Protein AF-A0A2G5TYZ7-F1 (afdb_monomer_lite)

Foldseek 3Di:
DVLADPDDFFDKDKDKDLDPPVVVVVCVVQVVFFPDDDPFWTWGHGPDNQKIKIKGWQDDDDPDPPDSDIIMIMIGIHTPPDDPVNDDPPSVVVVCVVCVVVVVVPPD

Organism: NCBI:txid1611254

Secondary structure (DSSP, 8-state):
-TTTS-PPTT-EEEEEES-SSHHHHHHHTTGGGEEEE-SSEEEEE-SSTTEEEEEEEE------TTS--PEEEEEEEEETT--GGGS---HHHHHHHH-TTHHHHT--

Structure (mmCIF, N/CA/C/O backbone):
data_AF-A0A2G5TYZ7-F1
#
_entry.id   AF-A0A2G5TYZ7-F1
#
loop_
_atom_site.group_PDB
_atom_site.id
_atom_site.type_symbol
_atom_site.label_atom_id
_atom_site.label_alt_id
_atom_site.label_comp_id
_atom_site.label_asym_id
_atom_site.label_entity_id
_atom_site.label_seq_id
_atom_site.pdbx_PDB_ins_code
_atom_site.Cartn_x
_atom_site.Cartn_y
_atom_site.Cartn_z
_atom_site.occupancy
_atom_site.B_iso_or_equiv
_atom_site.auth_seq_id
_atom_site.auth_comp_id
_atom_site.auth_asym_id
_atom_site.auth_atom_id
_atom_site.pdbx_PDB_model_num
ATOM 1 N N . MET A 1 1 ? -13.114 -7.352 -4.053 1.00 62.81 1 MET A N 1
ATOM 2 C CA . MET A 1 1 ? -11.829 -6.626 -3.939 1.00 62.81 1 MET A CA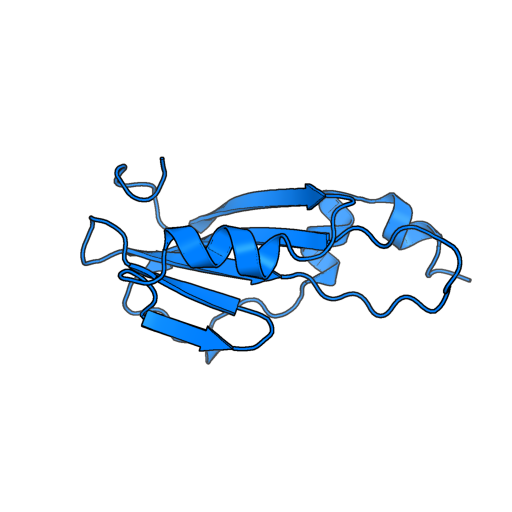 1
ATOM 3 C C . MET A 1 1 ? -11.494 -6.451 -2.453 1.00 62.81 1 MET A C 1
ATOM 5 O O . MET A 1 1 ? -12.400 -6.628 -1.647 1.00 62.81 1 MET A O 1
ATOM 9 N N . TRP A 1 2 ? -10.250 -6.176 -2.037 1.00 71.19 2 TRP A N 1
ATOM 10 C CA . TRP A 1 2 ? -9.898 -6.092 -0.599 1.00 71.19 2 TRP A CA 1
ATOM 11 C C . TRP A 1 2 ? -10.622 -4.987 0.182 1.00 71.19 2 TRP A C 1
ATOM 13 O O . TRP A 1 2 ? -10.728 -5.091 1.396 1.00 71.19 2 TRP A O 1
ATOM 23 N N . ILE A 1 3 ? -11.169 -3.984 -0.508 1.00 75.06 3 ILE A N 1
ATOM 24 C CA . ILE A 1 3 ? -12.036 -2.952 0.081 1.00 75.06 3 ILE A CA 1
ATOM 25 C C . ILE A 1 3 ? -13.325 -3.553 0.663 1.00 75.06 3 ILE A C 1
ATOM 27 O O . ILE A 1 3 ? -13.764 -3.140 1.735 1.00 75.06 3 ILE A O 1
ATOM 31 N N . ASP A 1 4 ? -13.926 -4.513 -0.048 1.00 75.19 4 ASP A N 1
ATOM 32 C CA . ASP A 1 4 ? -15.249 -5.070 0.276 1.00 75.19 4 ASP A CA 1
ATOM 33 C C . ASP A 1 4 ? -15.161 -6.355 1.095 1.00 75.19 4 ASP A C 1
ATOM 35 O O . ASP A 1 4 ? -16.121 -6.767 1.741 1.00 75.19 4 ASP A O 1
ATOM 39 N N . ARG A 1 5 ? -14.009 -7.028 1.041 1.00 73.25 5 ARG A N 1
ATOM 40 C CA . ARG A 1 5 ? -13.770 -8.269 1.774 1.00 73.25 5 ARG A CA 1
ATOM 41 C C . ARG A 1 5 ? -13.054 -7.969 3.076 1.00 73.25 5 ARG A C 1
ATOM 43 O O . ARG A 1 5 ? -12.089 -7.214 3.092 1.00 73.25 5 ARG A O 1
ATOM 50 N N . ASN A 1 6 ? -13.447 -8.672 4.135 1.00 82.31 6 ASN A N 1
ATOM 51 C CA . ASN A 1 6 ? -12.790 -8.658 5.442 1.00 82.31 6 ASN A CA 1
ATOM 52 C C . ASN A 1 6 ? -11.415 -9.375 5.421 1.00 82.31 6 ASN A C 1
ATOM 54 O O . ASN A 1 6 ? -11.152 -10.296 6.199 1.00 82.31 6 ASN A O 1
ATOM 58 N N . SER A 1 7 ? -10.556 -8.988 4.477 1.00 88.06 7 SER A N 1
ATOM 59 C CA . SER A 1 7 ? -9.248 -9.581 4.178 1.00 88.06 7 SER A CA 1
ATOM 60 C C . SER A 1 7 ? -8.335 -9.455 5.386 1.00 88.06 7 SER A C 1
ATOM 62 O O . SER A 1 7 ? -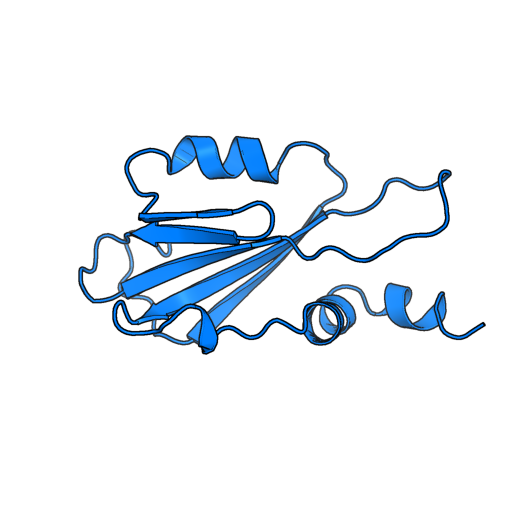8.308 -8.393 6.006 1.00 88.06 7 SER A O 1
ATOM 64 N N . LYS A 1 8 ? -7.637 -10.531 5.763 1.00 91.88 8 LYS A N 1
ATOM 65 C CA . LYS A 1 8 ? -6.839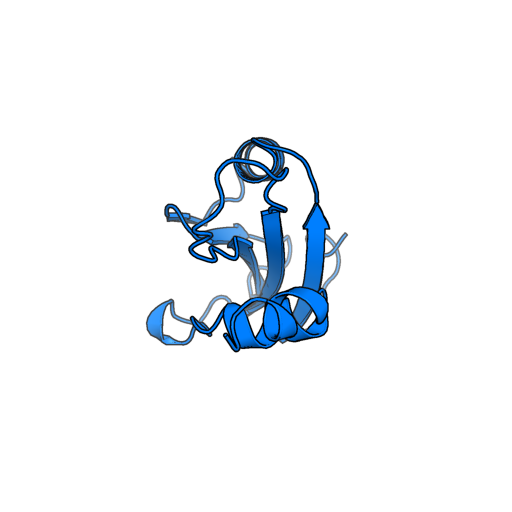 -10.582 6.997 1.00 91.88 8 LYS A CA 1
ATOM 66 C C . LYS A 1 8 ? -5.756 -9.497 7.001 1.00 91.88 8 LYS A C 1
ATOM 68 O O . LYS A 1 8 ? -5.173 -9.194 5.964 1.00 91.88 8 LYS A O 1
ATOM 73 N N . VAL A 1 9 ? -5.475 -8.942 8.179 1.00 93.62 9 VAL A N 1
ATOM 74 C CA . VAL A 1 9 ? -4.302 -8.079 8.382 1.00 93.62 9 VAL A CA 1
ATOM 75 C C . VAL A 1 9 ? -3.043 -8.852 7.978 1.00 93.62 9 VAL A C 1
ATOM 77 O O . VAL A 1 9 ? -2.936 -10.049 8.250 1.00 93.62 9 VAL A O 1
ATOM 80 N N . GLY A 1 10 ? -2.129 -8.184 7.279 1.00 91.25 10 GLY A N 1
ATOM 81 C CA . GLY A 1 10 ? -0.920 -8.775 6.706 1.00 91.25 10 GLY A CA 1
ATOM 82 C C . GLY A 1 10 ? -1.092 -9.345 5.293 1.00 91.25 10 GLY A C 1
ATOM 83 O O . GLY A 1 10 ? -0.093 -9.682 4.655 1.00 91.25 10 GLY A O 1
ATOM 84 N N . CYS A 1 11 ? -2.317 -9.425 4.753 1.00 92.81 11 CYS A N 1
ATOM 85 C CA . CYS A 1 11 ? -2.508 -9.750 3.338 1.00 92.81 11 CYS A CA 1
ATOM 86 C C . CYS A 1 11 ? -1.751 -8.738 2.468 1.00 92.81 11 CYS A C 1
ATOM 88 O O . CYS A 1 11 ? -1.985 -7.534 2.577 1.00 92.81 11 CYS A O 1
ATOM 90 N N . THR A 1 12 ? -0.857 -9.246 1.616 1.00 93.50 12 THR A N 1
ATOM 91 C CA . THR A 1 12 ? 0.048 -8.445 0.785 1.00 93.50 12 THR A CA 1
ATOM 92 C C . THR A 1 12 ? -0.072 -8.851 -0.681 1.00 93.50 12 THR A C 1
ATOM 94 O O . THR A 1 12 ? -0.131 -10.037 -0.996 1.00 93.50 12 THR A O 1
ATOM 97 N N . PHE A 1 13 ? -0.177 -7.858 -1.559 1.00 92.00 13 PHE A N 1
ATOM 98 C CA . PHE A 1 13 ? -0.237 -8.012 -3.007 1.00 92.00 13 PHE A CA 1
ATOM 99 C C . PHE A 1 13 ? 0.834 -7.111 -3.600 1.00 92.00 13 PHE A C 1
ATOM 101 O O . PHE A 1 13 ? 0.972 -5.961 -3.188 1.00 92.00 13 PHE A O 1
ATOM 108 N N . GLN A 1 14 ? 1.616 -7.653 -4.520 1.00 93.62 14 GLN A N 1
ATOM 109 C CA . GLN A 1 14 ? 2.785 -6.996 -5.087 1.00 93.62 14 GLN A CA 1
ATOM 110 C C . GLN A 1 14 ? 2.726 -7.120 -6.601 1.00 93.62 14 GLN A C 1
ATOM 112 O O . GLN A 1 14 ? 2.356 -8.173 -7.117 1.00 93.62 14 GLN A O 1
ATOM 117 N N . ILE A 1 15 ? 3.070 -6.041 -7.294 1.00 91.19 15 ILE A N 1
ATOM 118 C CA . ILE A 1 15 ? 3.067 -5.979 -8.752 1.00 91.19 15 ILE A CA 1
ATOM 119 C C . ILE A 1 15 ? 4.104 -4.962 -9.225 1.00 91.19 15 ILE A C 1
ATOM 121 O O . ILE A 1 15 ? 4.444 -4.030 -8.495 1.00 91.19 15 ILE A O 1
ATOM 125 N N . TYR A 1 16 ? 4.587 -5.136 -10.447 1.00 89.50 16 TYR A N 1
ATOM 126 C CA . TYR A 1 16 ? 5.326 -4.117 -11.175 1.00 89.50 16 TYR A CA 1
ATOM 127 C C . TYR A 1 16 ? 4.696 -3.918 -12.552 1.00 89.50 16 TYR A C 1
ATOM 129 O O . TYR A 1 16 ? 4.088 -4.843 -13.094 1.00 89.50 16 TYR A O 1
ATOM 137 N N . ILE A 1 17 ? 4.804 -2.706 -13.088 1.00 86.50 17 ILE A N 1
ATOM 138 C CA . ILE A 1 17 ? 4.262 -2.334 -14.399 1.00 86.50 17 ILE A CA 1
ATOM 139 C C . ILE A 1 17 ? 5.219 -1.383 -15.117 1.00 86.50 17 ILE A C 1
ATOM 141 O O . ILE A 1 17 ? 5.874 -0.569 -14.474 1.00 86.50 17 ILE A O 1
ATOM 145 N N . PHE A 1 18 ? 5.247 -1.446 -16.444 1.00 82.06 18 PHE A N 1
ATOM 146 C CA . PHE A 1 18 ? 5.982 -0.518 -17.309 1.00 82.06 18 PHE A CA 1
ATOM 147 C C . PHE A 1 18 ? 5.029 0.579 -17.792 1.00 82.06 18 PHE A C 1
ATOM 149 O O . PHE A 1 18 ? 4.633 0.626 -18.952 1.00 82.06 18 PHE A O 1
ATOM 156 N N . ALA A 1 19 ? 4.526 1.379 -16.853 1.00 77.94 19 ALA A N 1
ATOM 157 C CA . ALA A 1 19 ? 3.598 2.458 -17.156 1.00 77.94 19 ALA A CA 1
ATOM 158 C C . ALA A 1 19 ? 3.792 3.617 -16.183 1.00 77.94 19 ALA A C 1
ATOM 160 O O . ALA A 1 19 ? 3.762 3.443 -14.960 1.00 77.94 19 ALA A O 1
ATOM 161 N N . ASP A 1 20 ? 3.957 4.810 -16.746 1.00 74.69 20 ASP A N 1
ATOM 162 C CA . ASP A 1 20 ? 4.045 6.034 -15.970 1.00 74.69 20 ASP A CA 1
ATOM 163 C C . ASP A 1 20 ? 2.677 6.559 -15.539 1.00 74.69 20 ASP A C 1
ATOM 165 O O . ASP A 1 20 ? 1.651 6.328 -16.172 1.00 74.69 20 ASP A O 1
ATOM 169 N N . GLY A 1 21 ? 2.652 7.276 -14.414 1.00 78.81 21 GLY A N 1
ATOM 170 C CA . GLY A 1 21 ? 1.438 7.901 -13.880 1.00 78.81 21 GLY A CA 1
ATOM 171 C C . GLY A 1 21 ? 0.466 6.956 -13.164 1.00 78.81 21 GLY A C 1
ATOM 172 O O . GLY A 1 21 ? -0.427 7.442 -12.465 1.00 78.81 21 GLY A O 1
ATOM 173 N N . SER A 1 22 ? 0.670 5.638 -13.225 1.00 80.62 22 SER A N 1
ATOM 174 C CA . SER A 1 22 ? -0.273 4.654 -12.681 1.00 80.62 22 SER A CA 1
ATOM 175 C C . SER A 1 22 ? -0.521 4.781 -11.180 1.00 80.62 22 SER A C 1
ATOM 177 O O . SER A 1 22 ? -1.613 4.472 -10.715 1.00 80.62 22 SER A O 1
ATOM 179 N N . PHE A 1 23 ? 0.444 5.281 -10.399 1.00 84.38 23 PHE A N 1
ATOM 180 C CA . PHE A 1 23 ? 0.212 5.566 -8.979 1.00 84.38 23 PHE A CA 1
ATOM 181 C C . PHE A 1 23 ? -0.878 6.625 -8.777 1.00 84.38 23 PHE A C 1
ATOM 183 O O . PHE A 1 23 ? -1.775 6.453 -7.952 1.00 84.38 23 PHE A O 1
ATOM 190 N N . LYS A 1 24 ? -0.806 7.724 -9.538 1.00 86.81 24 LYS A N 1
ATOM 191 C CA . LYS A 1 24 ? -1.773 8.820 -9.453 1.00 86.81 24 LYS A CA 1
ATOM 192 C C . LYS A 1 24 ? -3.139 8.355 -9.948 1.00 86.81 24 LYS A C 1
ATOM 194 O O . LYS A 1 24 ? -4.115 8.529 -9.227 1.00 86.81 24 LYS A O 1
ATOM 199 N N . GLU A 1 25 ? -3.181 7.726 -11.120 1.00 88.19 25 GLU A N 1
ATOM 200 C CA . GLU A 1 25 ? -4.411 7.197 -11.720 1.00 88.19 25 GLU A CA 1
ATOM 201 C C . GLU A 1 25 ? -5.100 6.192 -10.789 1.00 88.19 25 GLU A C 1
ATOM 203 O O . GLU A 1 25 ? -6.290 6.308 -10.500 1.00 88.19 25 GLU A O 1
ATOM 208 N N . PHE A 1 26 ? -4.339 5.257 -10.212 1.00 87.19 26 PHE A N 1
ATOM 209 C CA . PHE A 1 26 ? -4.895 4.301 -9.263 1.00 87.19 26 PHE A CA 1
ATOM 210 C C . PHE A 1 26 ? -5.501 5.008 -8.049 1.00 87.19 26 PHE A C 1
ATOM 212 O O . PHE A 1 26 ? -6.598 4.654 -7.629 1.00 87.19 26 PHE A O 1
ATOM 219 N N . LEU A 1 27 ? -4.822 6.016 -7.489 1.00 90.44 27 LEU A N 1
ATOM 220 C CA . LEU A 1 27 ? -5.312 6.757 -6.325 1.00 90.44 27 LEU A CA 1
ATOM 221 C C . LEU A 1 27 ? -6.575 7.575 -6.592 1.00 90.44 27 LEU A C 1
ATOM 223 O O . LEU A 1 27 ? -7.365 7.756 -5.662 1.00 90.44 27 LEU A O 1
ATOM 227 N N . GLU A 1 28 ? -6.796 8.040 -7.822 1.00 91.94 28 GLU A N 1
ATOM 228 C CA . GLU A 1 28 ? -7.992 8.808 -8.184 1.00 91.94 28 GLU A CA 1
ATOM 229 C C . GLU A 1 28 ? -9.278 8.014 -7.896 1.00 91.94 28 GLU A C 1
ATOM 231 O O . GLU A 1 28 ? -10.236 8.571 -7.349 1.00 91.94 28 GLU A O 1
ATOM 236 N N . HIS A 1 29 ? -9.255 6.691 -8.100 1.00 90.75 29 HIS A N 1
ATOM 237 C CA . HIS A 1 29 ? -10.361 5.783 -7.766 1.00 90.75 29 HIS A CA 1
ATOM 238 C C . HIS A 1 29 ? -10.675 5.675 -6.265 1.00 90.75 29 HIS A C 1
ATOM 240 O O . HIS A 1 29 ? -11.737 5.178 -5.887 1.00 90.75 29 HIS A O 1
ATOM 246 N N . PHE A 1 30 ? -9.771 6.126 -5.394 1.00 91.56 30 PHE A N 1
ATOM 247 C CA . PHE A 1 30 ? -9.904 6.023 -3.940 1.00 91.56 30 PHE A CA 1
ATOM 248 C C . PHE A 1 30 ? -9.966 7.382 -3.256 1.00 91.56 30 PHE A C 1
ATOM 250 O O . PHE A 1 30 ? -9.872 7.426 -2.033 1.00 91.56 30 PHE A O 1
ATOM 257 N N . THR A 1 31 ? -10.138 8.481 -3.993 1.00 93.19 31 THR A N 1
ATOM 258 C CA . THR A 1 31 ? -10.012 9.846 -3.453 1.00 93.19 31 THR A CA 1
ATOM 259 C C . THR A 1 31 ? -10.834 10.072 -2.176 1.00 93.19 31 THR A C 1
ATOM 261 O O . THR A 1 31 ? -10.307 10.559 -1.180 1.00 93.19 31 THR A O 1
ATOM 264 N N . GLU A 1 32 ? -12.086 9.610 -2.136 1.00 95.19 32 GLU A N 1
ATOM 265 C CA . GLU A 1 32 ? -12.975 9.728 -0.962 1.00 95.19 32 GLU A CA 1
ATOM 266 C C . GLU A 1 32 ? -12.621 8.785 0.204 1.00 95.19 32 GLU A C 1
ATOM 268 O O . GLU A 1 32 ? -13.242 8.796 1.274 1.00 95.19 32 GLU A O 1
ATOM 273 N N . ARG A 1 33 ? -11.671 7.882 -0.019 1.00 94.88 33 ARG A N 1
ATOM 274 C CA . ARG A 1 33 ? -11.226 6.845 0.911 1.00 94.88 33 ARG A CA 1
ATOM 275 C C . ARG A 1 33 ? -9.805 7.069 1.414 1.00 94.88 33 ARG A C 1
ATOM 277 O O . ARG A 1 33 ? -9.389 6.352 2.321 1.00 94.88 33 ARG A O 1
ATOM 284 N N . ILE A 1 34 ? -9.077 8.046 0.882 1.00 96.31 34 ILE A N 1
ATOM 285 C CA . ILE A 1 34 ? -7.729 8.372 1.347 1.00 96.31 34 ILE A CA 1
ATOM 286 C C . ILE A 1 34 ? -7.811 8.999 2.743 1.00 96.31 34 ILE A C 1
ATOM 288 O O . ILE A 1 34 ? -8.504 9.987 2.961 1.00 96.31 34 ILE A O 1
ATOM 292 N N . VAL A 1 35 ? -7.082 8.406 3.684 1.00 96.38 35 VAL A N 1
ATOM 293 C CA . VAL A 1 35 ? -6.930 8.873 5.068 1.00 96.38 35 VAL A CA 1
ATOM 294 C C . VAL A 1 35 ? -5.688 9.753 5.192 1.00 96.38 35 VAL A C 1
ATOM 296 O O . VAL A 1 35 ? -5.741 10.829 5.777 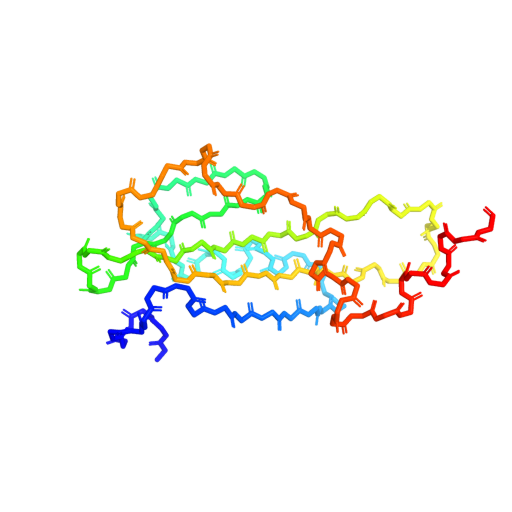1.00 96.38 35 VAL A O 1
ATOM 299 N N . SER A 1 36 ? -4.572 9.307 4.618 1.00 95.50 36 SER A N 1
ATOM 300 C CA . SER A 1 36 ? -3.326 10.069 4.515 1.00 95.50 36 SER A CA 1
ATOM 301 C C . SER A 1 36 ? -2.610 9.701 3.220 1.00 95.50 36 SER A C 1
ATOM 303 O O . SER A 1 36 ? -2.803 8.607 2.681 1.00 95.50 36 SER A O 1
ATOM 305 N N . LYS A 1 37 ? -1.797 10.618 2.693 1.00 94.88 37 LYS A N 1
ATOM 306 C CA . LYS A 1 37 ? -0.928 10.349 1.547 1.00 94.88 37 LYS A CA 1
ATOM 307 C C . LYS A 1 37 ? 0.360 11.156 1.632 1.00 94.88 37 LYS A C 1
ATOM 309 O O . LYS A 1 37 ? 0.357 12.280 2.124 1.00 94.88 37 LYS A O 1
ATOM 314 N N . ASN A 1 38 ? 1.420 10.590 1.086 1.00 91.00 38 ASN A N 1
ATOM 315 C CA . ASN A 1 38 ? 2.669 11.258 0.759 1.00 91.00 38 ASN A CA 1
ATOM 316 C C . ASN A 1 38 ? 3.146 10.755 -0.616 1.00 91.00 38 ASN A C 1
ATOM 318 O O . ASN A 1 38 ? 2.406 10.069 -1.322 1.00 91.00 38 ASN A O 1
ATOM 322 N N . GLU A 1 39 ? 4.365 11.108 -1.013 1.00 87.06 39 GLU A N 1
ATOM 323 C CA . GLU A 1 39 ? 4.909 10.739 -2.326 1.00 87.06 39 GLU A CA 1
ATOM 324 C C . GLU A 1 39 ? 5.082 9.225 -2.517 1.00 87.06 39 GLU A C 1
ATOM 326 O O . GLU A 1 39 ? 4.907 8.721 -3.625 1.00 87.06 39 GLU A O 1
ATOM 331 N N . LYS A 1 40 ? 5.394 8.486 -1.443 1.00 88.62 40 LYS A N 1
ATOM 332 C CA . LYS A 1 40 ? 5.613 7.033 -1.486 1.00 88.62 40 LYS A CA 1
ATOM 333 C C . LYS A 1 40 ? 4.351 6.225 -1.208 1.00 88.62 40 LYS A C 1
ATOM 335 O O . LYS A 1 40 ? 4.253 5.086 -1.658 1.00 88.62 40 LYS A O 1
ATOM 340 N N . ARG A 1 41 ? 3.419 6.738 -0.404 1.00 93.62 41 ARG A N 1
ATOM 341 C CA . ARG A 1 41 ? 2.346 5.930 0.187 1.00 93.62 41 ARG A CA 1
ATOM 342 C C . ARG A 1 41 ? 1.023 6.662 0.259 1.00 93.62 41 ARG A C 1
ATOM 344 O O . ARG A 1 41 ? 0.966 7.860 0.514 1.00 93.62 41 ARG A O 1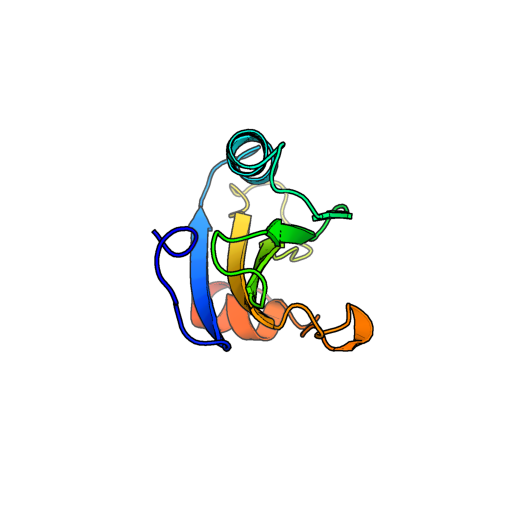
ATOM 351 N N . ALA A 1 42 ? -0.049 5.891 0.155 1.00 95.88 42 ALA A N 1
ATOM 352 C CA . ALA A 1 42 ? -1.384 6.317 0.528 1.00 95.88 42 ALA A CA 1
ATOM 353 C C . ALA A 1 42 ? -2.017 5.298 1.472 1.00 95.88 42 ALA A C 1
ATOM 355 O O . ALA A 1 42 ? -1.971 4.089 1.237 1.00 95.88 42 ALA A O 1
ATOM 356 N N . ARG A 1 43 ? -2.653 5.801 2.527 1.00 96.88 43 ARG A N 1
ATOM 357 C CA . ARG A 1 43 ? -3.482 5.020 3.437 1.00 96.88 43 ARG A CA 1
ATOM 358 C C . ARG A 1 43 ? -4.939 5.166 3.027 1.00 96.88 43 ARG A C 1
ATOM 360 O O . ARG A 1 43 ? -5.444 6.279 2.924 1.00 96.88 43 ARG A O 1
ATOM 367 N N . ILE A 1 44 ? -5.615 4.047 2.811 1.00 96.12 44 ILE A N 1
ATOM 368 C CA . ILE A 1 44 ? -6.949 3.974 2.212 1.00 96.12 44 ILE A CA 1
ATOM 369 C C . ILE A 1 44 ? -7.894 3.237 3.170 1.00 96.12 44 ILE A C 1
ATOM 371 O O . ILE A 1 44 ? -7.600 2.119 3.599 1.00 96.12 44 ILE A O 1
ATOM 375 N N . ARG A 1 45 ? -9.049 3.834 3.491 1.00 95.75 45 ARG A N 1
ATOM 376 C CA . ARG A 1 45 ? -10.092 3.197 4.310 1.00 95.75 45 ARG A CA 1
ATOM 377 C C . ARG A 1 45 ? -10.800 2.081 3.541 1.00 95.75 45 ARG A C 1
ATOM 379 O O . ARG A 1 45 ? -11.194 2.260 2.384 1.00 95.75 45 ARG A O 1
ATOM 386 N N . THR A 1 46 ? -11.005 0.940 4.193 1.00 93.81 46 THR A N 1
ATOM 387 C CA . THR A 1 46 ? -11.841 -0.145 3.653 1.00 93.81 46 THR A CA 1
ATOM 388 C C . THR A 1 46 ? -13.284 -0.005 4.143 1.00 93.81 46 THR A C 1
ATOM 390 O O . THR A 1 46 ? -13.609 0.942 4.858 1.00 93.81 46 THR A O 1
ATOM 393 N N . ASN A 1 47 ? -14.177 -0.916 3.748 1.00 92.56 47 ASN A N 1
ATOM 394 C CA . ASN A 1 47 ? -15.517 -0.978 4.345 1.00 92.56 47 ASN A CA 1
ATOM 395 C C . ASN A 1 47 ? -15.498 -1.594 5.758 1.00 92.56 47 ASN A C 1
ATOM 397 O O . ASN A 1 47 ? -16.488 -1.483 6.476 1.00 92.56 47 ASN A O 1
ATOM 401 N N . ASN A 1 48 ? -14.395 -2.234 6.165 1.00 92.88 48 ASN A N 1
ATOM 402 C CA . ASN A 1 48 ? -14.188 -2.637 7.550 1.00 92.88 48 ASN A CA 1
ATOM 403 C C . ASN A 1 48 ? -13.532 -1.471 8.324 1.00 92.88 48 ASN A C 1
ATOM 405 O O . ASN A 1 48 ? -12.418 -1.081 7.964 1.00 92.88 48 ASN A O 1
ATOM 409 N N . PRO A 1 49 ? -14.172 -0.939 9.385 1.00 92.44 49 PRO A N 1
ATOM 410 C CA . PRO A 1 49 ? -13.645 0.198 10.146 1.00 92.44 49 PRO A CA 1
ATOM 411 C C . PRO A 1 49 ? -12.307 -0.087 10.845 1.00 92.44 49 PRO A C 1
ATOM 413 O O . PRO A 1 49 ? -11.527 0.836 11.059 1.00 92.44 49 PRO A O 1
ATOM 416 N N . ASP A 1 50 ? -11.998 -1.350 11.132 1.00 94.94 50 ASP A N 1
ATOM 417 C CA . ASP A 1 50 ? -10.785 -1.741 11.855 1.00 94.94 50 ASP A CA 1
ATOM 418 C C . ASP A 1 50 ? -9.588 -1.956 10.915 1.00 94.94 50 ASP A C 1
ATOM 420 O O . ASP A 1 50 ? -8.489 -2.306 11.357 1.00 94.94 50 ASP A O 1
ATOM 424 N N . ARG A 1 51 ? -9.791 -1.820 9.595 1.00 95.19 51 ARG A N 1
ATOM 425 C CA . ARG A 1 51 ? -8.798 -2.192 8.580 1.00 95.19 51 ARG A CA 1
ATOM 426 C C . ARG A 1 51 ? -8.631 -1.127 7.521 1.00 95.19 51 ARG A C 1
ATOM 428 O O . ARG A 1 51 ? -9.588 -0.701 6.874 1.00 95.19 51 ARG A O 1
ATOM 435 N N . HIS A 1 52 ? -7.378 -0.790 7.262 1.00 96.56 52 HIS A N 1
ATOM 436 C CA . HIS A 1 52 ? -6.980 0.052 6.143 1.00 96.56 52 HIS A CA 1
ATOM 437 C C . HIS A 1 52 ? -6.144 -0.750 5.144 1.00 96.56 52 HIS A C 1
ATOM 439 O O . HIS A 1 52 ? -5.662 -1.845 5.433 1.00 96.56 52 HIS A O 1
ATOM 445 N N . ILE A 1 53 ? -5.974 -0.183 3.956 1.00 95.81 53 ILE A N 1
ATOM 446 C CA . ILE A 1 53 ? -4.992 -0.626 2.974 1.00 95.81 53 ILE A CA 1
ATOM 447 C C . ILE A 1 53 ? -3.905 0.442 2.894 1.00 95.81 53 ILE A C 1
ATOM 449 O O . ILE A 1 53 ? -4.212 1.629 2.803 1.00 95.81 53 ILE A O 1
ATOM 453 N N . ILE A 1 54 ? -2.644 0.028 2.916 1.00 95.94 54 ILE A N 1
ATOM 454 C CA . ILE A 1 54 ? -1.537 0.855 2.440 1.00 95.94 54 ILE A CA 1
ATOM 455 C C . ILE A 1 54 ? -1.323 0.504 0.978 1.00 95.94 54 ILE A C 1
ATOM 457 O O . ILE A 1 54 ? -1.086 -0.662 0.669 1.00 95.94 54 ILE A O 1
ATOM 461 N N . LEU A 1 55 ? -1.392 1.503 0.104 1.00 94.69 55 LEU A N 1
ATOM 462 C CA . LEU A 1 55 ? -0.766 1.450 -1.209 1.00 94.69 55 LEU A CA 1
ATOM 463 C C . LEU A 1 55 ? 0.609 2.098 -1.093 1.00 94.69 55 LEU A C 1
ATOM 465 O O . LEU A 1 55 ? 0.721 3.241 -0.653 1.00 94.69 55 LEU A O 1
ATOM 469 N N . GLU A 1 56 ? 1.639 1.380 -1.503 1.00 94.25 56 GLU A N 1
ATOM 470 C CA . GLU A 1 56 ? 3.020 1.832 -1.470 1.00 94.25 56 GLU A CA 1
ATOM 471 C C . GLU A 1 56 ? 3.655 1.715 -2.849 1.00 94.25 56 GLU A C 1
ATOM 473 O O . GLU A 1 56 ? 3.536 0.677 -3.501 1.00 94.25 56 GLU A O 1
ATOM 478 N N . ARG A 1 57 ? 4.358 2.772 -3.254 1.00 91.50 57 ARG A N 1
ATOM 479 C CA . ARG A 1 57 ? 5.248 2.795 -4.408 1.00 91.50 57 ARG A CA 1
ATOM 480 C C . ARG A 1 57 ? 6.664 2.436 -3.960 1.00 91.50 57 ARG A C 1
ATOM 482 O O . ARG A 1 57 ? 7.236 3.094 -3.090 1.00 91.50 57 ARG A O 1
ATOM 489 N N . GLY A 1 58 ? 7.227 1.404 -4.572 1.00 89.56 58 GLY A N 1
ATOM 490 C CA . GLY A 1 58 ? 8.647 1.094 -4.487 1.00 89.56 58 GLY A CA 1
ATOM 491 C C . GLY A 1 58 ? 9.430 2.058 -5.370 1.00 89.56 58 GLY A C 1
ATOM 492 O O . GLY A 1 58 ? 9.192 2.114 -6.574 1.00 89.56 58 GLY A O 1
ATOM 493 N N . LEU A 1 59 ? 10.322 2.838 -4.763 1.00 78.38 59 LEU A N 1
ATOM 494 C CA . LEU A 1 59 ? 11.243 3.723 -5.471 1.00 78.38 59 LEU A CA 1
ATOM 495 C C . LEU A 1 59 ? 12.634 3.107 -5.359 1.00 78.38 59 LEU A C 1
ATOM 497 O O . LEU A 1 59 ? 13.157 3.017 -4.250 1.00 78.38 59 LEU A O 1
ATOM 501 N N . ILE A 1 60 ? 13.184 2.672 -6.488 1.00 73.62 60 ILE A N 1
ATOM 502 C CA . ILE A 1 60 ? 14.589 2.288 -6.620 1.00 73.62 60 ILE A CA 1
ATOM 503 C C . ILE A 1 60 ? 15.269 3.422 -7.384 1.00 73.62 60 ILE A C 1
ATOM 505 O O . ILE A 1 60 ? 14.721 3.900 -8.378 1.00 73.62 60 ILE A O 1
ATOM 509 N N . GLU A 1 61 ? 16.418 3.886 -6.895 1.00 64.50 61 GLU A N 1
ATOM 510 C CA . GLU A 1 61 ? 17.274 4.797 -7.655 1.00 64.50 61 GLU A CA 1
ATOM 511 C C . GLU A 1 61 ? 17.876 4.008 -8.819 1.00 64.50 61 GLU A C 1
ATOM 513 O O . GLU A 1 61 ? 18.625 3.058 -8.604 1.00 64.50 61 GLU A O 1
ATOM 518 N N . ILE A 1 62 ? 17.501 4.358 -10.047 1.00 61.25 62 ILE A N 1
ATOM 519 C CA . ILE A 1 62 ? 18.050 3.745 -11.257 1.00 61.25 62 ILE A CA 1
ATOM 520 C C . ILE A 1 62 ? 18.947 4.783 -11.920 1.00 61.25 62 ILE A C 1
ATOM 522 O O . ILE A 1 62 ? 18.556 5.937 -12.076 1.00 61.25 62 ILE A O 1
ATOM 526 N N . VAL A 1 63 ? 20.169 4.366 -12.250 1.00 56.25 63 VAL A N 1
ATOM 527 C CA . VAL A 1 63 ? 21.237 5.225 -12.790 1.00 56.25 63 VAL A CA 1
ATOM 528 C C . VAL A 1 63 ? 21.205 5.273 -14.327 1.00 56.25 63 VAL A C 1
ATOM 530 O O . VAL A 1 63 ? 21.970 6.016 -14.934 1.00 56.25 63 VAL A O 1
ATOM 533 N N . ASP A 1 64 ? 20.323 4.499 -14.964 1.00 56.38 64 ASP A N 1
ATOM 534 C CA . ASP A 1 64 ? 20.292 4.333 -16.417 1.00 56.38 64 ASP A CA 1
ATOM 535 C C . ASP A 1 64 ? 19.036 4.962 -17.049 1.00 56.38 64 ASP A C 1
ATOM 537 O O . ASP A 1 64 ? 17.913 4.496 -16.854 1.00 56.38 64 ASP A O 1
ATOM 541 N N . ASP A 1 65 ? 19.241 6.035 -17.819 1.00 56.47 65 ASP A N 1
ATOM 542 C CA . ASP A 1 65 ? 18.198 6.854 -18.463 1.00 56.47 65 ASP A CA 1
ATOM 543 C C . ASP A 1 65 ? 17.592 6.200 -19.728 1.00 56.47 65 ASP A C 1
ATOM 545 O O . ASP A 1 65 ? 16.764 6.804 -20.416 1.00 56.47 65 ASP A O 1
ATOM 549 N N . LEU A 1 66 ? 18.032 4.988 -20.090 1.00 52.91 66 LEU A N 1
ATOM 550 C CA . LEU A 1 66 ? 17.767 4.371 -21.398 1.00 52.91 66 LEU A CA 1
ATOM 551 C C . LEU A 1 66 ? 16.730 3.232 -21.389 1.00 52.91 66 LEU A C 1
ATOM 553 O O . LEU A 1 66 ? 16.402 2.718 -22.461 1.00 52.91 66 LEU A O 1
ATOM 557 N N . VAL A 1 67 ? 16.193 2.842 -20.228 1.00 61.16 67 VAL A N 1
ATOM 558 C CA . VAL A 1 67 ? 15.237 1.724 -20.094 1.00 61.16 67 VAL A CA 1
ATOM 559 C C . VAL A 1 67 ? 13.919 2.216 -19.491 1.00 61.16 67 VAL A C 1
ATOM 561 O O . VAL A 1 67 ? 13.922 3.050 -18.590 1.00 61.16 67 VAL A O 1
ATOM 564 N N . GLU A 1 68 ? 12.777 1.704 -19.973 1.00 65.31 68 GLU A N 1
ATOM 565 C CA . GLU A 1 68 ? 11.481 1.918 -19.313 1.00 65.31 68 GLU A CA 1
ATOM 566 C C . GLU A 1 68 ? 11.563 1.429 -17.860 1.00 65.31 68 GLU A C 1
ATOM 568 O O . GLU A 1 68 ? 11.602 0.226 -17.597 1.00 65.31 68 GLU A O 1
ATOM 573 N N . ILE A 1 69 ? 11.606 2.367 -16.912 1.00 73.12 69 ILE A N 1
ATOM 574 C CA . ILE A 1 69 ? 11.723 2.061 -15.487 1.00 73.12 69 ILE A CA 1
ATOM 575 C C . ILE A 1 69 ? 10.386 1.488 -14.996 1.00 73.12 69 ILE A C 1
ATOM 577 O O . ILE A 1 69 ? 9.382 2.210 -14.970 1.00 73.12 69 ILE A O 1
ATOM 581 N N . PRO A 1 70 ? 10.327 0.215 -14.564 1.00 81.25 70 PRO A N 1
ATOM 582 C CA . PRO A 1 70 ? 9.111 -0.334 -14.008 1.00 81.25 70 PRO A CA 1
ATOM 583 C C . PRO A 1 70 ? 8.770 0.364 -12.695 1.00 81.25 70 PRO A C 1
ATOM 585 O O . PRO A 1 70 ? 9.612 0.623 -11.833 1.00 81.25 70 PRO A O 1
ATOM 588 N N . GLN A 1 71 ? 7.483 0.620 -12.515 1.00 85.94 71 GLN A N 1
ATOM 589 C CA . GLN A 1 71 ? 6.940 1.098 -11.259 1.00 85.94 71 GLN A CA 1
ATOM 590 C C . GLN A 1 71 ? 6.514 -0.087 -10.406 1.00 85.94 71 GLN A C 1
ATOM 592 O O . GLN A 1 71 ? 5.714 -0.922 -10.831 1.00 85.94 71 GLN A O 1
ATOM 597 N N . PHE A 1 72 ? 7.025 -0.140 -9.181 1.00 90.81 72 PHE A N 1
ATOM 598 C CA . PHE A 1 72 ? 6.723 -1.201 -8.232 1.00 90.81 72 PHE A CA 1
ATOM 599 C C . PHE A 1 72 ? 5.638 -0.761 -7.258 1.00 90.81 72 PHE A C 1
ATOM 601 O O . PHE A 1 72 ? 5.713 0.324 -6.681 1.00 90.81 72 PHE A O 1
ATOM 608 N N . PHE A 1 73 ? 4.670 -1.637 -7.006 1.00 92.56 73 PHE A N 1
ATOM 609 C CA . PHE A 1 73 ? 3.587 -1.383 -6.068 1.00 92.56 73 PHE A CA 1
ATOM 610 C C . PHE A 1 73 ? 3.406 -2.529 -5.086 1.00 92.56 73 PHE A C 1
ATOM 612 O O . PHE A 1 73 ? 3.461 -3.709 -5.441 1.00 92.56 73 PHE A O 1
ATOM 619 N N . ARG A 1 74 ? 3.109 -2.161 -3.842 1.00 93.88 74 ARG A N 1
ATOM 620 C CA . ARG A 1 74 ? 2.719 -3.078 -2.778 1.00 93.88 74 ARG A CA 1
ATOM 621 C C . ARG A 1 74 ? 1.429 -2.579 -2.136 1.00 93.88 74 ARG A C 1
ATOM 623 O O . ARG A 1 74 ? 1.353 -1.443 -1.679 1.00 93.88 74 ARG A O 1
ATOM 630 N N . LEU A 1 75 ? 0.416 -3.440 -2.090 1.00 94.00 75 LEU A N 1
ATOM 631 C CA . LEU A 1 75 ? -0.800 -3.231 -1.313 1.00 94.00 75 LEU A CA 1
ATOM 632 C C . LEU A 1 75 ? -0.750 -4.115 -0.072 1.00 94.00 75 LEU A C 1
ATOM 634 O O . LEU A 1 75 ? -0.515 -5.318 -0.185 1.00 94.00 75 LEU A O 1
ATOM 638 N N . MET A 1 76 ? -1.002 -3.539 1.101 1.00 95.38 76 MET A N 1
ATOM 639 C CA . MET A 1 76 ? -1.001 -4.260 2.378 1.00 95.38 76 MET A CA 1
ATOM 640 C C . MET A 1 76 ? -2.248 -3.942 3.179 1.00 95.38 76 MET A C 1
ATOM 642 O O . MET A 1 76 ? -2.563 -2.775 3.400 1.00 95.38 76 MET A O 1
ATOM 646 N N . VAL A 1 77 ? -2.930 -4.974 3.665 1.00 95.69 77 VAL A N 1
ATOM 647 C CA . VAL A 1 77 ? -4.007 -4.798 4.641 1.00 95.69 77 VAL A CA 1
ATOM 648 C C . VAL A 1 77 ? -3.399 -4.630 6.029 1.00 95.69 77 VAL A C 1
ATOM 650 O O . VAL A 1 77 ? -2.697 -5.517 6.515 1.00 95.69 77 VAL A O 1
ATOM 653 N N . ILE A 1 78 ? -3.708 -3.519 6.685 1.00 96.62 78 ILE A N 1
ATOM 654 C CA . ILE A 1 78 ? -3.198 -3.156 8.010 1.00 96.62 78 ILE A CA 1
ATOM 655 C C . ILE A 1 78 ? -4.344 -2.930 8.998 1.00 96.62 78 ILE A C 1
ATOM 657 O O . ILE A 1 78 ? -5.481 -2.668 8.599 1.00 96.62 78 ILE A O 1
ATOM 661 N N . SER A 1 79 ? -4.033 -2.989 10.294 1.00 96.31 79 SER A N 1
ATOM 662 C CA . SER A 1 79 ? -4.933 -2.468 11.330 1.00 96.31 79 SER A CA 1
ATOM 663 C C . SER A 1 79 ? -5.064 -0.945 11.205 1.00 96.31 79 SER A C 1
ATOM 665 O O . SER A 1 79 ? -4.120 -0.255 10.803 1.00 96.31 79 SER A O 1
ATOM 667 N N . VAL A 1 80 ? -6.220 -0.397 11.5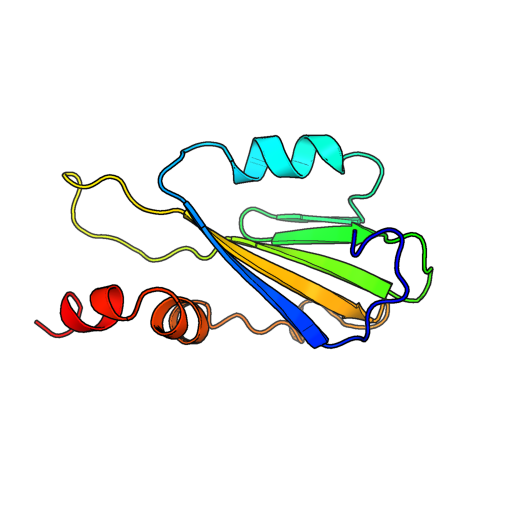80 1.00 96.19 80 VAL A N 1
ATOM 668 C CA . VAL A 1 80 ? -6.401 1.054 11.753 1.00 96.19 80 VAL A CA 1
ATOM 669 C C . VAL A 1 80 ? -5.458 1.635 12.821 1.00 96.19 80 VAL A C 1
ATOM 671 O O . VAL A 1 80 ? -5.039 2.788 12.722 1.00 96.19 80 VAL A O 1
ATOM 674 N N . GLU A 1 81 ? -5.032 0.824 13.785 1.00 96.94 81 GLU A N 1
ATOM 675 C CA . GLU A 1 81 ? -4.160 1.244 14.889 1.00 96.94 81 GLU A CA 1
ATOM 676 C C . GLU A 1 81 ? -2.679 1.333 14.499 1.00 96.94 81 GLU A C 1
ATOM 678 O O . GLU A 1 81 ? -1.915 2.024 15.171 1.00 96.94 81 GLU A O 1
ATOM 683 N N . MET A 1 82 ? -2.276 0.665 13.409 1.00 96.62 82 MET A N 1
ATOM 684 C CA . MET A 1 82 ? -0.883 0.648 12.959 1.00 96.62 82 MET A CA 1
ATOM 685 C C . MET A 1 82 ? -0.425 2.063 12.588 1.00 96.62 82 MET A C 1
ATOM 687 O O . MET A 1 82 ? -1.073 2.758 11.792 1.00 96.62 82 MET A O 1
ATOM 691 N N . LYS A 1 83 ? 0.695 2.481 13.174 1.00 95.12 83 LYS A N 1
ATOM 692 C CA . LYS A 1 83 ? 1.315 3.792 12.974 1.00 95.12 83 LYS A CA 1
ATOM 693 C C . LYS A 1 83 ? 2.276 3.758 11.797 1.00 95.12 83 LYS A C 1
ATOM 695 O O . LYS A 1 83 ? 2.858 2.725 11.484 1.00 95.12 83 LYS A O 1
ATOM 700 N N . GLU A 1 84 ? 2.513 4.922 11.198 1.00 91.94 84 GLU A N 1
ATOM 701 C CA . GLU A 1 84 ? 3.454 5.039 10.077 1.00 91.94 84 GLU A CA 1
ATOM 702 C C . GLU A 1 84 ? 4.884 4.630 10.454 1.00 91.94 84 GLU A C 1
ATOM 704 O O . GLU A 1 84 ? 5.590 4.059 9.633 1.00 91.94 84 GLU A O 1
ATOM 709 N N . SER A 1 85 ? 5.279 4.822 11.717 1.00 92.75 85 SER A N 1
ATOM 710 C CA . SER A 1 85 ? 6.572 4.373 12.252 1.00 92.75 85 SER A CA 1
ATOM 711 C C . SER A 1 85 ? 6.749 2.850 12.294 1.00 92.75 85 SER A C 1
ATOM 713 O O . SER A 1 85 ? 7.852 2.378 12.541 1.00 92.75 85 SER A O 1
ATOM 715 N N . GLU A 1 86 ? 5.671 2.079 12.137 1.00 94.44 86 GLU A N 1
ATOM 716 C CA . GLU A 1 86 ? 5.697 0.609 12.120 1.00 94.44 86 GLU A CA 1
ATOM 717 C C . GLU A 1 86 ? 5.762 0.049 10.692 1.00 94.44 86 GLU A C 1
ATOM 719 O O . GLU A 1 86 ? 5.812 -1.168 10.505 1.00 94.44 86 GLU A O 1
ATOM 724 N N . TYR A 1 87 ? 5.712 0.911 9.674 1.00 91.25 87 TYR A N 1
ATOM 725 C CA . TYR A 1 87 ? 5.723 0.475 8.286 1.00 91.25 87 TYR A CA 1
ATOM 726 C C . TYR A 1 87 ? 7.103 -0.063 7.889 1.00 91.25 87 TYR A C 1
ATOM 728 O O . TYR A 1 87 ? 8.144 0.450 8.290 1.00 91.25 87 TYR A O 1
ATOM 736 N N . ASP A 1 88 ? 7.108 -1.106 7.061 1.00 87.81 88 ASP A N 1
ATOM 737 C CA . ASP A 1 88 ? 8.330 -1.663 6.484 1.00 87.81 88 ASP A CA 1
ATOM 738 C C . ASP A 1 88 ? 8.820 -0.779 5.326 1.00 87.81 88 ASP A C 1
ATOM 740 O O . ASP A 1 88 ? 8.312 -0.879 4.209 1.00 87.81 88 ASP A O 1
ATOM 744 N N . ASP A 1 89 ? 9.805 0.079 5.598 1.00 84.25 89 ASP A N 1
ATOM 745 C CA . ASP A 1 89 ? 10.417 0.996 4.625 1.00 84.25 89 ASP A CA 1
ATOM 746 C C . ASP A 1 89 ? 11.399 0.329 3.652 1.00 84.25 89 ASP A C 1
ATOM 748 O O . ASP A 1 89 ? 11.834 0.962 2.685 1.00 84.25 89 ASP A O 1
ATOM 752 N N . ASN A 1 90 ? 11.737 -0.949 3.856 1.00 86.50 90 ASN A N 1
ATOM 753 C CA . ASN A 1 90 ? 12.703 -1.644 3.014 1.00 86.50 90 ASN A CA 1
ATOM 754 C C . ASN A 1 90 ? 12.047 -2.160 1.725 1.00 86.50 90 ASN A C 1
ATOM 756 O O . ASN A 1 90 ? 11.653 -3.328 1.615 1.00 86.50 90 ASN A O 1
ATOM 760 N N . CYS A 1 91 ? 11.936 -1.273 0.733 1.00 88.50 91 CYS A N 1
ATOM 761 C CA . CYS A 1 91 ? 11.314 -1.635 -0.533 1.00 88.50 91 CYS A CA 1
ATOM 762 C C . CYS A 1 91 ? 12.139 -2.604 -1.393 1.00 88.50 91 CYS A C 1
ATOM 764 O O . CYS A 1 91 ? 11.579 -3.528 -1.984 1.00 88.50 91 CYS A O 1
ATOM 766 N N . GLU A 1 92 ? 13.465 -2.497 -1.354 1.00 87.50 92 GLU A N 1
ATOM 767 C CA . GLU A 1 92 ? 14.395 -3.373 -2.077 1.00 87.50 92 GLU A CA 1
ATOM 768 C C . GLU A 1 92 ? 14.175 -4.857 -1.754 1.00 87.50 92 GLU A C 1
ATOM 770 O O . GLU A 1 92 ? 14.164 -5.721 -2.638 1.00 87.50 92 GLU A O 1
ATOM 775 N N . LYS A 1 93 ? 13.931 -5.175 -0.476 1.00 88.62 93 LYS A N 1
ATOM 776 C CA . LYS A 1 93 ? 13.733 -6.556 -0.020 1.00 88.62 93 LYS A CA 1
ATOM 777 C C . LYS A 1 93 ? 12.522 -7.231 -0.655 1.00 88.62 93 LYS A C 1
ATOM 779 O O . LYS A 1 93 ? 12.539 -8.449 -0.836 1.00 88.62 93 LYS A O 1
ATOM 784 N N . TRP A 1 94 ? 11.441 -6.501 -0.916 1.00 89.94 94 TRP A N 1
ATOM 785 C CA . TRP A 1 94 ? 10.268 -7.097 -1.549 1.00 89.94 94 TRP A CA 1
ATOM 786 C C . TRP A 1 94 ? 10.286 -6.969 -3.067 1.00 89.94 94 TRP A C 1
ATOM 788 O O . TRP A 1 94 ? 9.799 -7.881 -3.731 1.00 89.94 94 TRP A O 1
ATOM 798 N N . ILE A 1 95 ? 10.900 -5.920 -3.614 1.00 90.50 95 ILE A N 1
ATOM 799 C CA . ILE A 1 95 ? 11.080 -5.784 -5.062 1.00 90.50 95 ILE A CA 1
ATOM 800 C C . ILE A 1 95 ? 11.958 -6.917 -5.596 1.00 90.50 95 ILE A C 1
ATOM 802 O O . ILE A 1 95 ? 11.557 -7.607 -6.528 1.00 90.50 95 ILE A O 1
ATOM 806 N N . SER A 1 96 ? 13.070 -7.219 -4.920 1.00 86.44 96 SER A N 1
ATOM 807 C CA . SER A 1 96 ? 13.959 -8.338 -5.279 1.00 86.44 96 SER A CA 1
ATOM 808 C C . SER A 1 96 ? 13.283 -9.716 -5.287 1.00 86.44 96 SER A C 1
ATOM 810 O O . SER A 1 96 ? 13.824 -10.658 -5.859 1.00 86.44 96 SER A O 1
ATOM 812 N N . LYS A 1 97 ? 12.100 -9.868 -4.674 1.00 87.38 97 LYS A N 1
ATOM 813 C CA . LYS A 1 97 ? 11.321 -11.116 -4.738 1.00 87.38 97 LYS A CA 1
ATOM 814 C C . LYS A 1 97 ? 10.453 -11.218 -5.986 1.00 87.38 97 LYS A C 1
ATOM 816 O O . LYS A 1 97 ? 10.203 -12.329 -6.439 1.00 87.38 97 LYS A O 1
ATOM 821 N N . ILE A 1 98 ? 9.950 -10.090 -6.487 1.00 88.12 98 ILE A N 1
ATOM 822 C CA . ILE A 1 98 ? 9.051 -10.047 -7.651 1.00 88.12 98 ILE A CA 1
ATOM 823 C C . ILE A 1 98 ? 9.792 -9.752 -8.953 1.00 88.12 98 ILE A C 1
ATOM 825 O O . ILE A 1 98 ? 9.307 -10.125 -10.013 1.00 88.12 98 ILE A O 1
ATOM 829 N N . CYS A 1 99 ? 10.962 -9.121 -8.871 1.00 83.31 99 CYS A N 1
ATOM 830 C CA . CYS A 1 99 ? 11.843 -8.880 -10.001 1.00 83.31 99 CYS A CA 1
ATOM 831 C C . CYS A 1 99 ? 13.298 -9.147 -9.571 1.00 83.31 99 CYS A C 1
ATOM 833 O O . CYS A 1 99 ? 14.018 -8.218 -9.203 1.00 83.31 99 CYS A O 1
ATOM 835 N N . PRO A 1 100 ? 13.722 -10.427 -9.525 1.00 78.50 100 PRO A N 1
ATOM 836 C CA . PRO A 1 100 ? 15.061 -10.809 -9.067 1.00 78.50 100 PRO A CA 1
ATOM 837 C C . PRO A 1 100 ? 16.197 -10.227 -9.914 1.00 78.50 100 PRO A C 1
ATOM 839 O O . PRO A 1 100 ? 17.272 -9.972 -9.377 1.00 78.50 100 PRO A O 1
ATOM 842 N N . GLU A 1 101 ? 15.936 -9.977 -11.199 1.00 72.06 101 GLU A N 1
ATOM 843 C CA . GLU A 1 101 ? 16.881 -9.422 -12.182 1.00 72.06 101 GLU A CA 1
ATOM 844 C C . GLU A 1 101 ? 17.463 -8.068 -11.723 1.00 72.06 101 GLU A C 1
ATOM 846 O O . GLU A 1 101 ? 18.653 -7.817 -11.893 1.00 72.06 101 GLU A O 1
ATOM 851 N N . TYR A 1 102 ? 16.696 -7.270 -10.963 1.00 64.31 102 TYR A N 1
ATOM 852 C CA . TYR A 1 102 ? 17.175 -6.017 -10.348 1.00 64.31 102 TYR A CA 1
ATOM 853 C C . TYR A 1 102 ? 18.332 -6.197 -9.359 1.00 64.31 102 TYR A C 1
ATOM 855 O O . TYR A 1 102 ? 19.050 -5.244 -9.050 1.00 64.31 102 TYR A O 1
ATOM 863 N N . ARG A 1 103 ? 18.506 -7.397 -8.798 1.00 55.75 103 ARG A N 1
ATOM 864 C CA . ARG A 1 103 ? 19.579 -7.683 -7.840 1.00 55.75 103 ARG A CA 1
ATOM 865 C C . ARG A 1 103 ? 20.894 -8.038 -8.534 1.00 55.75 103 ARG A C 1
ATOM 867 O O . ARG A 1 103 ? 21.942 -7.951 -7.899 1.00 55.75 103 ARG A O 1
ATOM 874 N N . GLU A 1 104 ? 20.843 -8.463 -9.793 1.00 51.78 104 GLU A N 1
ATOM 875 C CA . GLU A 1 104 ? 22.031 -8.843 -10.562 1.00 51.78 104 GLU A CA 1
ATOM 876 C C . GLU A 1 104 ? 22.709 -7.613 -11.181 1.00 51.78 104 GLU A C 1
ATOM 878 O O . GLU A 1 104 ? 23.933 -7.532 -11.161 1.00 51.78 104 GLU A O 1
ATOM 883 N N . GLU A 1 105 ? 21.939 -6.602 -11.594 1.00 51.72 105 GLU A N 1
ATOM 884 C CA . GLU A 1 105 ? 22.472 -5.373 -12.209 1.00 51.72 105 GLU A CA 1
ATOM 885 C C . GLU A 1 105 ? 23.142 -4.404 -11.212 1.00 51.72 105 GLU A C 1
ATOM 887 O O . GLU A 1 105 ? 23.989 -3.609 -11.603 1.00 51.72 105 GLU A O 1
ATOM 892 N N . ASN A 1 106 ? 22.838 -4.506 -9.911 1.00 49.69 106 ASN A N 1
ATOM 893 C CA . ASN A 1 106 ? 23.403 -3.645 -8.855 1.00 49.69 106 ASN A CA 1
ATOM 894 C C . ASN A 1 106 ? 24.587 -4.277 -8.083 1.00 49.69 106 ASN A C 1
ATOM 896 O O . ASN A 1 106 ? 24.979 -3.769 -7.034 1.00 49.69 106 ASN A O 1
ATOM 900 N N . ASN A 1 107 ? 25.140 -5.399 -8.563 1.00 41.75 107 ASN A N 1
ATOM 901 C CA . ASN A 1 107 ? 26.323 -6.073 -7.996 1.00 41.75 107 ASN A CA 1
ATOM 902 C C . ASN A 1 107 ? 27.593 -5.897 -8.865 1.00 41.75 107 ASN A C 1
ATOM 904 O O . ASN A 1 107 ? 28.441 -6.793 -8.894 1.00 41.75 107 ASN A O 1
ATOM 908 N N . ILE A 1 108 ? 27.726 -4.769 -9.574 1.00 42.34 108 ILE A N 1
ATOM 909 C CA . ILE A 1 108 ? 28.945 -4.399 -10.320 1.00 42.34 108 ILE A CA 1
ATOM 910 C C . ILE A 1 108 ? 29.809 -3.456 -9.481 1.00 42.34 108 ILE A C 1
ATOM 912 O O . ILE A 1 108 ? 29.264 -2.447 -8.982 1.00 42.34 108 ILE A O 1
#

Sequence (108 aa):
MWIDRNSKVGCTFQIYIFADGSFKEFLEHFTERIVSKNEKRARIRTNNPDRHIILERGLIEIVDDLVEIPQFFRLMVISVEMKESEYDDNCEKWISKICPEYREENNI

pLDDT: mean 84.39, std 13.71, range [41.75, 96.94]

InterPro domains:
  IPR042317 F-box protein she-1-like [PTHR31006] (1-89)

Radius of gyration: 14.83 Å; chains: 1; bounding box: 44×22×36 Å